Protein AF-A0A923V6V6-F1 (afdb_monomer)

Secondary structure (DSSP, 8-state):
-----HHHHHHHHHHGGGEEEHHHHHHHTTS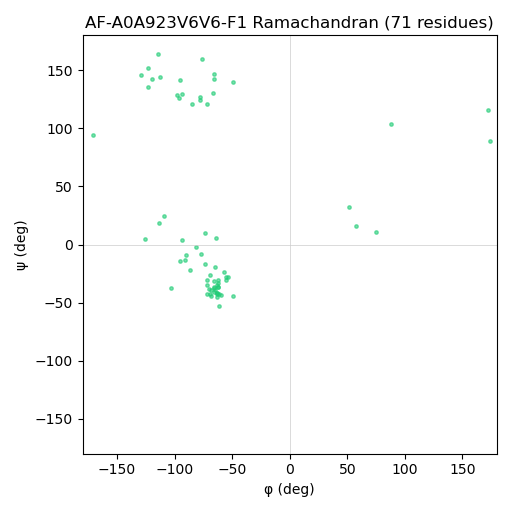-HHHHHHHHHTTSS--EE-TTT--EEEEHHHHTTGGGSS---

pLDDT: mean 73.94, std 15.98, range [37.97, 91.25]

Structure (mmCIF, N/CA/C/O backbone):
data_AF-A0A923V6V6-F1
#
_entry.id   AF-A0A923V6V6-F1
#
loop_
_atom_site.group_PDB
_atom_site.id
_atom_site.type_symbol
_atom_site.label_atom_id
_atom_site.label_alt_id
_atom_site.label_comp_id
_atom_site.label_asym_id
_atom_site.label_entity_id
_atom_site.label_seq_id
_atom_site.pdbx_PDB_ins_code
_atom_site.Cartn_x
_atom_site.Cartn_y
_atom_site.Cartn_z
_atom_site.occupancy
_atom_site.B_iso_or_equiv
_atom_site.auth_seq_id
_atom_site.auth_comp_id
_atom_site.auth_asym_id
_atom_site.auth_atom_id
_atom_site.pdbx_PDB_model_num
ATOM 1 N N . MET A 1 1 ? 16.725 0.914 -25.636 1.00 41.69 1 MET A N 1
ATOM 2 C CA . MET A 1 1 ? 15.718 0.617 -24.595 1.00 41.69 1 MET A CA 1
ATOM 3 C C . MET A 1 1 ? 15.509 1.870 -23.765 1.00 41.69 1 MET A C 1
ATOM 5 O O . MET A 1 1 ? 16.414 2.220 -23.029 1.00 41.69 1 MET A O 1
ATOM 9 N N . LEU A 1 2 ? 14.402 2.583 -23.989 1.00 46.00 2 LEU A N 1
ATOM 10 C CA . LEU A 1 2 ? 13.746 3.570 -23.111 1.00 46.00 2 LEU A CA 1
ATOM 11 C C . LEU A 1 2 ? 12.633 4.201 -23.963 1.00 46.00 2 LEU A C 1
ATOM 13 O O . LEU A 1 2 ? 12.910 4.765 -25.020 1.00 46.00 2 LEU A O 1
ATOM 17 N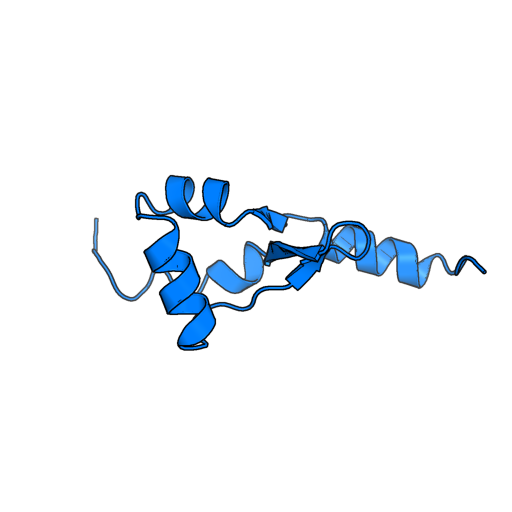 N . ASN A 1 3 ? 11.384 3.997 -23.550 1.00 52.56 3 ASN A N 1
ATOM 18 C CA . ASN A 1 3 ? 10.182 4.435 -24.256 1.00 52.56 3 ASN A CA 1
ATOM 19 C C . ASN A 1 3 ? 10.059 5.972 -24.143 1.00 52.56 3 ASN A C 1
ATOM 21 O O . ASN A 1 3 ? 10.062 6.491 -23.028 1.00 52.56 3 ASN A O 1
ATOM 25 N N . LYS A 1 4 ? 10.031 6.696 -25.273 1.00 57.34 4 LYS A N 1
ATOM 26 C CA . LYS A 1 4 ? 10.083 8.175 -25.347 1.00 57.34 4 LYS A CA 1
ATOM 27 C C . LYS A 1 4 ? 8.749 8.803 -25.774 1.00 57.34 4 LYS A C 1
ATOM 29 O O . LYS A 1 4 ? 8.728 9.923 -26.277 1.00 57.34 4 LYS A O 1
ATOM 34 N N . ASP A 1 5 ? 7.638 8.112 -25.556 1.00 67.81 5 ASP A N 1
ATOM 35 C CA . ASP A 1 5 ? 6.331 8.640 -25.936 1.00 67.81 5 ASP A CA 1
ATOM 36 C C . ASP A 1 5 ? 5.789 9.542 -24.818 1.00 67.81 5 ASP A C 1
ATOM 38 O O . ASP A 1 5 ? 5.590 9.103 -23.680 1.00 67.81 5 ASP A O 1
ATOM 42 N N . ALA A 1 6 ? 5.518 10.812 -25.138 1.00 58.44 6 ALA A N 1
ATOM 43 C CA . ALA A 1 6 ? 4.971 11.802 -24.201 1.00 58.44 6 ALA A CA 1
ATOM 44 C C . ALA A 1 6 ? 3.650 11.342 -23.547 1.00 58.44 6 ALA A C 1
ATOM 46 O O . ALA A 1 6 ? 3.366 11.683 -22.399 1.00 58.44 6 ALA A O 1
ATOM 47 N N . ALA A 1 7 ? 2.883 10.495 -24.242 1.00 59.50 7 ALA A N 1
ATOM 48 C CA . ALA A 1 7 ? 1.669 9.864 -23.731 1.00 59.50 7 ALA A CA 1
ATOM 49 C C . ALA A 1 7 ? 1.943 8.887 -22.572 1.00 59.50 7 ALA A C 1
ATOM 51 O O . ALA A 1 7 ? 1.186 8.851 -21.603 1.00 59.50 7 ALA A O 1
ATOM 52 N N . THR A 1 8 ? 3.045 8.134 -22.627 1.00 63.28 8 THR A N 1
ATOM 53 C CA . THR A 1 8 ? 3.438 7.182 -21.576 1.00 63.28 8 THR A CA 1
ATOM 54 C C . THR A 1 8 ? 3.917 7.919 -20.330 1.00 63.28 8 THR A C 1
ATOM 56 O O . THR A 1 8 ? 3.518 7.580 -19.218 1.00 63.28 8 THR A O 1
ATOM 59 N N . LEU A 1 9 ? 4.709 8.979 -20.508 1.00 58.22 9 LEU A N 1
ATOM 60 C CA . LEU A 1 9 ? 5.170 9.822 -19.403 1.00 58.22 9 LEU A CA 1
ATOM 61 C C . LEU A 1 9 ? 4.009 10.568 -18.743 1.00 58.22 9 LEU A C 1
ATOM 63 O O . LEU A 1 9 ? 3.938 10.597 -17.521 1.00 58.22 9 LEU A O 1
ATOM 67 N N . SER A 1 10 ? 3.056 11.076 -19.529 1.00 56.97 10 SER A N 1
ATOM 68 C CA . SER A 1 10 ? 1.830 11.696 -19.014 1.00 56.97 10 SER A CA 1
ATOM 69 C C . SER A 1 10 ? 0.957 10.700 -18.237 1.00 56.97 10 SER A C 1
ATOM 71 O O . SER A 1 10 ? 0.501 11.016 -17.142 1.00 56.97 10 SER A O 1
ATOM 73 N N . LYS A 1 11 ? 0.801 9.461 -18.726 1.00 52.56 11 LYS A N 1
ATOM 74 C CA . LYS A 1 11 ? 0.063 8.391 -18.030 1.00 52.56 11 LYS A CA 1
ATOM 75 C C . LYS A 1 11 ? 0.738 7.966 -16.716 1.00 52.56 11 LYS A C 1
ATOM 77 O O . LYS A 1 11 ? 0.049 7.714 -15.733 1.00 52.56 11 LYS A O 1
ATOM 82 N N . VAL A 1 12 ? 2.072 7.900 -16.685 1.00 60.88 12 VAL A N 1
ATOM 83 C CA . VAL A 1 12 ? 2.867 7.616 -15.473 1.00 60.88 12 VAL A CA 1
ATOM 84 C C . VAL A 1 12 ? 2.812 8.785 -14.482 1.00 60.88 12 VAL A C 1
ATOM 86 O O . VAL A 1 12 ? 2.695 8.558 -13.281 1.00 60.88 12 VAL A O 1
ATOM 89 N N . LEU A 1 13 ? 2.824 10.027 -14.968 1.00 55.53 13 LEU A N 1
ATOM 90 C CA . LEU A 1 13 ? 2.628 11.232 -14.156 1.00 55.53 13 LEU A CA 1
ATOM 91 C C . LEU A 1 13 ? 1.208 11.310 -13.567 1.00 55.53 13 LEU A C 1
ATOM 93 O O . LEU A 1 13 ? 1.044 11.679 -12.407 1.00 55.53 13 LEU A O 1
ATOM 97 N N . GLU A 1 14 ? 0.184 10.883 -14.302 1.00 55.00 14 GLU A N 1
ATOM 98 C CA . GLU A 1 14 ? -1.184 10.730 -13.783 1.00 55.00 14 GLU A CA 1
ATOM 99 C C . GLU A 1 14 ? -1.294 9.583 -12.754 1.00 55.00 14 GLU A C 1
ATOM 101 O O . GLU A 1 14 ? -1.926 9.755 -11.715 1.00 55.00 14 GLU A O 1
ATOM 106 N N . LEU A 1 15 ? -0.607 8.449 -12.964 1.00 54.09 15 LEU A N 1
ATOM 107 C CA . LEU A 1 15 ? -0.467 7.368 -11.967 1.00 54.09 15 LEU A CA 1
ATOM 108 C C . LEU A 1 15 ? 0.266 7.827 -10.694 1.00 54.09 15 LEU A C 1
ATOM 110 O O . LEU A 1 15 ? -0.001 7.324 -9.606 1.00 54.09 15 LEU A O 1
ATOM 114 N N . SER A 1 16 ? 1.180 8.792 -10.814 1.00 51.88 16 SER A N 1
ATOM 115 C CA . SER A 1 16 ? 1.981 9.321 -9.705 1.00 51.88 16 SER A CA 1
ATOM 116 C C . SER A 1 16 ? 1.232 10.295 -8.787 1.00 51.88 16 SER A C 1
ATOM 118 O O . SER A 1 16 ? 1.741 10.641 -7.722 1.00 51.88 16 SER A O 1
ATOM 120 N N . LYS A 1 17 ? 0.010 10.708 -9.145 1.00 59.22 17 LYS A N 1
ATOM 121 C CA . LYS A 1 17 ? -0.733 11.746 -8.418 1.00 59.22 17 LYS A CA 1
ATOM 122 C C . LYS A 1 17 ? -1.325 11.328 -7.069 1.00 59.22 17 LYS A C 1
ATOM 124 O O . LYS A 1 17 ? -2.077 12.116 -6.540 1.00 59.22 17 LYS A O 1
ATOM 129 N N . HIS A 1 18 ? -1.007 10.155 -6.516 1.00 69.88 18 HIS A N 1
ATOM 130 C CA . HIS A 1 18 ? -0.697 9.938 -5.087 1.00 69.88 18 HIS A CA 1
ATOM 131 C C . HIS A 1 18 ? -0.545 8.427 -4.848 1.00 69.88 18 HIS A C 1
ATOM 133 O O . HIS A 1 18 ? -1.513 7.724 -4.547 1.00 69.88 18 HIS A O 1
ATOM 139 N N . MET A 1 19 ? 0.678 7.921 -5.014 1.00 83.94 19 MET A N 1
ATOM 140 C CA . MET A 1 19 ? 1.029 6.552 -4.636 1.00 83.94 19 MET A CA 1
ATOM 141 C C . MET A 1 19 ? 1.596 6.562 -3.219 1.00 83.94 19 MET A C 1
ATOM 143 O O . MET A 1 19 ? 2.505 7.334 -2.925 1.00 83.94 19 MET A O 1
ATOM 147 N N . ILE A 1 20 ? 1.084 5.695 -2.355 1.00 86.56 20 ILE A N 1
ATOM 148 C CA . ILE A 1 20 ? 1.488 5.596 -0.953 1.00 86.56 20 ILE A CA 1
ATOM 149 C C . ILE A 1 20 ? 2.043 4.200 -0.658 1.00 86.56 20 ILE A C 1
ATOM 151 O O . ILE A 1 20 ? 1.574 3.198 -1.203 1.00 86.56 20 ILE A O 1
ATOM 155 N N . LEU A 1 21 ? 3.082 4.116 0.170 1.00 89.56 21 LEU A N 1
ATOM 156 C CA . LEU A 1 21 ? 3.647 2.837 0.601 1.00 89.56 21 LEU A CA 1
ATOM 157 C C . LEU A 1 21 ? 2.749 2.179 1.654 1.00 89.56 21 LEU A C 1
ATOM 159 O O . LEU A 1 21 ? 1.986 2.855 2.336 1.00 89.56 21 LEU A O 1
ATOM 163 N N . VAL A 1 22 ? 2.889 0.860 1.847 1.00 89.06 22 VAL A N 1
ATOM 1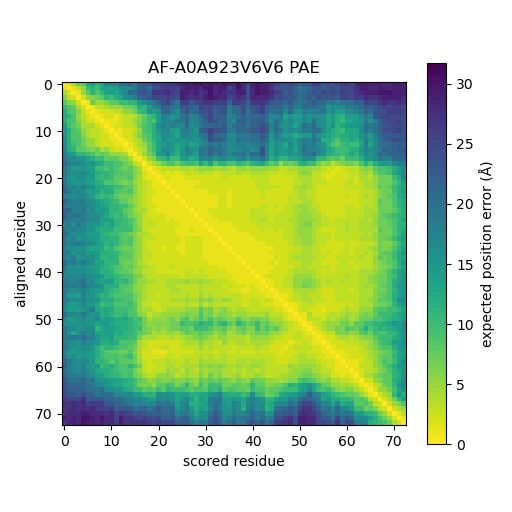64 C CA . VAL A 1 22 ? 2.151 0.111 2.893 1.00 89.06 22 VAL A CA 1
ATOM 165 C C . VAL A 1 22 ? 2.257 0.796 4.261 1.00 89.06 22 VAL A C 1
ATOM 167 O O . VAL A 1 22 ? 1.268 0.880 4.976 1.00 89.06 22 VAL A O 1
ATOM 170 N N . GLY A 1 23 ? 3.458 1.249 4.638 1.00 89.25 23 GLY A N 1
ATOM 171 C CA . GLY A 1 23 ? 3.711 1.831 5.958 1.00 89.25 23 GLY A CA 1
ATOM 172 C C . GLY A 1 23 ? 3.030 3.182 6.156 1.00 89.25 23 GLY A C 1
ATOM 173 O O . GLY A 1 23 ? 2.434 3.416 7.201 1.00 89.25 23 GLY A O 1
ATOM 174 N N . ASP A 1 24 ? 3.073 4.042 5.142 1.00 88.62 24 ASP A N 1
ATOM 175 C CA . ASP A 1 24 ? 2.416 5.348 5.198 1.00 88.62 24 ASP A CA 1
ATOM 176 C C . ASP A 1 24 ? 0.894 5.199 5.122 1.00 88.62 24 ASP A C 1
ATOM 178 O O . ASP A 1 24 ? 0.166 5.895 5.822 1.00 88.62 24 ASP A O 1
ATOM 182 N N . LEU A 1 25 ? 0.411 4.221 4.352 1.00 88.25 25 LEU A N 1
ATOM 183 C CA . LEU A 1 25 ? -1.001 3.865 4.302 1.00 88.25 25 LEU A CA 1
ATOM 184 C C . LEU A 1 25 ? -1.509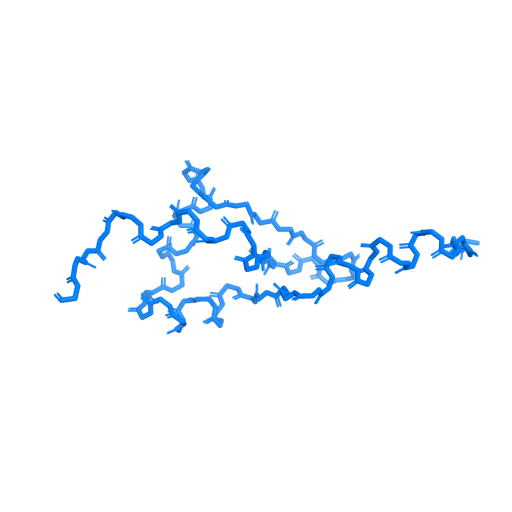 3.355 5.654 1.00 88.25 25 LEU A C 1
ATOM 186 O O . LEU A 1 25 ? -2.581 3.736 6.100 1.00 88.25 25 LEU A O 1
ATOM 190 N N . ALA A 1 26 ? -0.726 2.516 6.326 1.00 89.50 26 ALA A N 1
ATOM 191 C CA . ALA A 1 26 ? -1.064 2.003 7.647 1.00 89.50 26 ALA A CA 1
ATOM 192 C C . ALA A 1 26 ? -1.187 3.132 8.680 1.00 89.50 26 ALA A C 1
ATOM 194 O O . ALA A 1 26 ? -2.146 3.157 9.441 1.00 89.50 26 ALA A O 1
ATOM 195 N N . LYS A 1 27 ? -0.264 4.105 8.645 1.00 87.75 27 LYS A N 1
ATOM 196 C CA . LYS A 1 27 ? -0.334 5.311 9.484 1.00 87.75 27 LYS A CA 1
ATOM 197 C C . LYS A 1 27 ? -1.556 6.169 9.163 1.00 87.75 27 LYS A C 1
ATOM 199 O O . LYS A 1 27 ? -2.191 6.653 10.085 1.00 87.75 27 LYS A O 1
ATOM 204 N N . LEU A 1 28 ? -1.885 6.338 7.880 1.00 86.00 28 LEU A N 1
ATOM 205 C CA . LEU A 1 28 ? -3.038 7.130 7.441 1.00 86.00 28 LEU A CA 1
ATOM 206 C C . LEU A 1 28 ? -4.370 6.558 7.945 1.00 86.00 28 LEU A C 1
ATOM 208 O O . LEU A 1 28 ? -5.272 7.319 8.263 1.00 86.00 28 LEU A O 1
ATOM 212 N N . PHE A 1 29 ? -4.484 5.232 7.998 1.00 85.19 29 PHE A N 1
ATOM 213 C CA . PHE A 1 29 ? -5.675 4.533 8.483 1.00 85.19 29 PHE A CA 1
ATOM 214 C C . PHE A 1 29 ? -5.589 4.167 9.973 1.00 85.19 29 PHE A C 1
ATOM 216 O O . PHE A 1 29 ? -6.464 3.467 10.460 1.00 85.19 29 PHE A O 1
ATOM 223 N N . GLU A 1 30 ? -4.522 4.569 10.672 1.00 85.88 30 GLU A N 1
ATOM 224 C CA . GLU A 1 30 ? -4.257 4.213 12.076 1.00 85.88 30 GLU A CA 1
ATOM 225 C C . GLU A 1 30 ? -4.335 2.701 12.374 1.00 85.88 30 GLU A C 1
ATOM 227 O O . GLU A 1 30 ? -4.673 2.257 13.469 1.00 85.88 30 GLU A O 1
ATOM 232 N N . VAL A 1 31 ? -3.961 1.873 11.396 1.00 87.00 31 VAL A N 1
ATOM 233 C CA . VAL A 1 31 ? -3.956 0.409 11.511 1.00 87.00 31 VAL A CA 1
ATOM 234 C C . VAL A 1 31 ? -2.544 -0.156 11.444 1.00 87.00 31 VAL A C 1
ATOM 236 O O . VAL A 1 31 ? -1.600 0.468 10.962 1.00 87.00 31 VAL A O 1
ATOM 239 N N . HIS A 1 32 ? -2.387 -1.410 11.863 1.00 91.25 32 HIS A N 1
ATOM 240 C CA . HIS A 1 32 ? -1.135 -2.128 11.655 1.00 91.25 32 HIS A CA 1
ATOM 241 C C . HIS A 1 32 ? -0.872 -2.362 10.147 1.00 91.25 32 HIS A C 1
ATOM 243 O O . HIS A 1 32 ? -1.800 -2.713 9.411 1.00 91.25 32 HIS A O 1
ATOM 249 N N . PRO A 1 33 ? 0.383 -2.285 9.655 1.00 90.94 33 PRO A N 1
ATOM 250 C CA . PRO A 1 33 ? 0.724 -2.597 8.261 1.00 90.94 33 PRO A CA 1
ATOM 251 C C . PRO A 1 33 ? 0.253 -3.974 7.776 1.00 90.94 33 PRO A C 1
ATOM 253 O O . PRO A 1 33 ? -0.017 -4.161 6.587 1.00 90.94 33 PRO A O 1
ATOM 256 N N . ASP A 1 34 ? 0.125 -4.950 8.677 1.00 91.25 34 ASP A N 1
ATOM 257 C CA . ASP A 1 34 ? -0.427 -6.262 8.324 1.00 91.25 34 ASP A CA 1
ATOM 258 C C . ASP A 1 34 ? -1.920 -6.225 8.005 1.00 91.25 34 ASP A C 1
ATOM 260 O O . ASP A 1 34 ? -2.375 -7.055 7.218 1.00 91.25 34 ASP A O 1
ATOM 264 N N . THR A 1 35 ? -2.678 -5.272 8.549 1.00 90.31 35 THR A N 1
ATOM 265 C CA . THR A 1 35 ? -4.085 -5.050 8.191 1.00 90.31 35 THR A CA 1
ATOM 266 C C . THR A 1 35 ? -4.192 -4.646 6.725 1.00 90.31 35 THR A C 1
ATOM 268 O O . THR A 1 35 ? -4.934 -5.270 5.969 1.00 90.31 35 THR A O 1
ATOM 271 N N . ILE A 1 36 ? -3.338 -3.723 6.278 1.00 89.44 36 ILE A N 1
ATOM 272 C CA . ILE A 1 36 ? -3.226 -3.342 4.863 1.00 89.44 36 ILE A CA 1
ATOM 273 C C . ILE A 1 36 ? -2.847 -4.555 3.994 1.00 89.44 36 ILE A C 1
ATOM 275 O O . ILE A 1 36 ? -3.458 -4.800 2.956 1.00 89.44 36 ILE A O 1
ATOM 279 N N . ARG A 1 37 ? -1.891 -5.389 4.431 1.00 88.56 37 ARG A N 1
ATOM 280 C CA . ARG A 1 37 ? -1.525 -6.634 3.716 1.00 88.56 37 ARG A CA 1
ATOM 281 C C . ARG A 1 37 ? -2.650 -7.672 3.712 1.00 88.56 37 ARG A C 1
ATOM 283 O O . ARG A 1 37 ? -2.734 -8.481 2.791 1.00 88.56 37 ARG A O 1
ATOM 290 N N . ARG A 1 38 ? -3.490 -7.722 4.749 1.00 90.06 38 ARG A N 1
ATOM 291 C CA . ARG A 1 38 ? -4.688 -8.576 4.779 1.00 90.06 38 ARG A CA 1
ATOM 292 C C . ARG A 1 38 ? -5.712 -8.077 3.772 1.00 90.06 38 ARG A C 1
ATOM 294 O O . ARG A 1 38 ? -6.209 -8.901 3.018 1.00 90.06 38 ARG A O 1
ATOM 301 N N . TRP A 1 39 ? -5.952 -6.770 3.709 1.00 89.25 39 TRP A N 1
ATOM 302 C CA . TRP A 1 39 ? -6.841 -6.176 2.713 1.00 89.25 39 TRP A CA 1
ATOM 303 C C . TRP A 1 39 ? -6.340 -6.387 1.281 1.00 89.25 39 TRP A C 1
ATOM 305 O O . TRP A 1 39 ? -7.143 -6.646 0.389 1.00 89.25 39 TRP A O 1
ATOM 315 N N . GLU A 1 40 ? -5.021 -6.343 1.059 1.00 88.69 40 GLU A N 1
ATOM 316 C CA . GLU A 1 40 ? -4.427 -6.706 -0.236 1.00 88.69 40 GLU A CA 1
ATOM 317 C C . GLU A 1 40 ? -4.729 -8.174 -0.562 1.00 88.69 40 GLU A C 1
ATOM 319 O O . GLU A 1 40 ? -5.271 -8.481 -1.620 1.00 88.69 40 GLU A O 1
ATOM 324 N N . ARG A 1 41 ? -4.417 -9.091 0.364 1.00 89.25 41 ARG A N 1
ATOM 325 C CA . ARG A 1 41 ? -4.633 -10.534 0.168 1.00 89.25 41 ARG A CA 1
ATOM 326 C C . ARG A 1 41 ? -6.102 -10.905 -0.015 1.00 89.25 41 ARG A C 1
ATOM 328 O O . ARG A 1 41 ? -6.387 -11.851 -0.738 1.00 89.25 41 ARG A O 1
ATOM 335 N N . SER A 1 42 ? -7.013 -10.182 0.630 1.00 87.25 42 SER A N 1
ATOM 336 C CA . SER A 1 42 ? -8.455 -10.381 0.486 1.00 87.25 42 SER A CA 1
ATOM 337 C C . SER A 1 42 ? -9.028 -9.708 -0.764 1.00 87.25 42 SER A C 1
ATOM 339 O O . SER A 1 42 ? -10.231 -9.791 -0.983 1.00 87.25 42 SER A O 1
ATOM 341 N N . GLY A 1 43 ? -8.210 -8.996 -1.547 1.00 86.62 43 GLY A N 1
ATOM 342 C CA . GLY A 1 43 ? -8.645 -8.285 -2.750 1.00 86.62 43 GLY A CA 1
ATOM 343 C C . GLY A 1 43 ? -9.429 -6.993 -2.494 1.00 86.62 43 GLY A C 1
ATOM 344 O O . GLY A 1 43 ? -9.982 -6.440 -3.439 1.00 86.62 43 GLY A O 1
ATOM 345 N N . 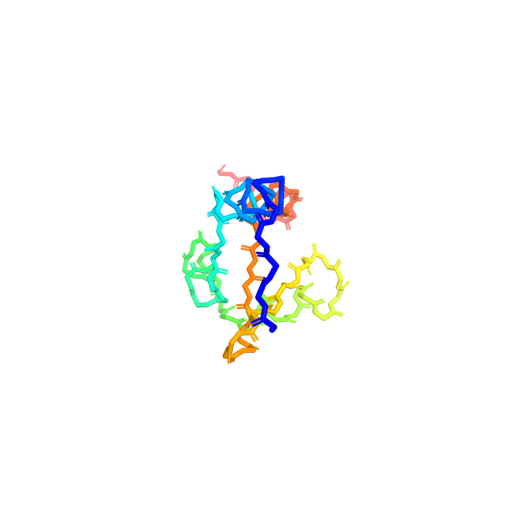ARG A 1 44 ? -9.471 -6.487 -1.251 1.00 84.25 44 ARG A N 1
ATOM 346 C CA . ARG A 1 44 ? -10.145 -5.215 -0.911 1.00 84.25 44 ARG A CA 1
ATOM 347 C C . ARG A 1 44 ? -9.375 -4.003 -1.427 1.00 84.25 44 ARG A C 1
ATOM 349 O O . ARG A 1 44 ? -9.983 -2.988 -1.736 1.00 84.25 44 ARG A O 1
ATOM 356 N N . ILE A 1 45 ? -8.046 -4.109 -1.510 1.00 86.81 45 ILE A N 1
ATOM 357 C CA . ILE A 1 45 ? -7.175 -3.051 -2.033 1.00 86.81 45 ILE A CA 1
ATOM 358 C C . ILE A 1 45 ? -6.235 -3.603 -3.086 1.00 86.81 45 ILE A C 1
ATOM 360 O O . ILE A 1 45 ? -5.741 -4.727 -2.976 1.00 86.81 45 ILE A O 1
ATOM 364 N N . LYS A 1 46 ? -5.936 -2.780 -4.087 1.00 87.50 46 LYS A N 1
ATOM 365 C CA . LYS A 1 46 ? -5.010 -3.138 -5.154 1.00 87.50 46 LYS A CA 1
ATOM 366 C C . LYS A 1 46 ? -3.617 -2.599 -4.859 1.00 87.50 46 LYS A C 1
ATOM 368 O O . LYS A 1 46 ? -3.440 -1.405 -4.631 1.00 87.50 46 LYS A O 1
ATOM 373 N N . SER A 1 47 ? -2.625 -3.488 -4.881 1.00 88.25 47 SER A N 1
ATOM 374 C CA . SER A 1 47 ? -1.218 -3.105 -4.820 1.00 88.25 47 SER A CA 1
ATOM 375 C C . SER A 1 47 ? -0.626 -3.007 -6.225 1.00 88.25 47 SER A C 1
ATOM 377 O O . SER A 1 47 ? -0.913 -3.805 -7.119 1.00 88.25 47 SER A O 1
ATOM 379 N N . TYR A 1 48 ? 0.231 -2.015 -6.411 1.00 87.44 48 TYR A N 1
ATOM 380 C CA . TYR A 1 48 ? 1.061 -1.833 -7.591 1.00 87.44 48 TYR A CA 1
ATOM 381 C C . TYR A 1 48 ? 2.508 -2.044 -7.194 1.00 87.44 48 TYR A C 1
ATOM 383 O O . TYR A 1 48 ? 2.928 -1.688 -6.091 1.00 87.44 48 TYR A O 1
ATOM 391 N N . ARG A 1 49 ? 3.283 -2.637 -8.098 1.00 83.12 49 ARG A N 1
ATOM 392 C CA . ARG A 1 49 ? 4.703 -2.864 -7.864 1.00 83.12 49 ARG A CA 1
ATOM 393 C C . ARG A 1 49 ? 5.509 -1.777 -8.537 1.00 83.12 49 ARG A C 1
ATOM 395 O O . ARG A 1 49 ? 5.325 -1.506 -9.721 1.00 83.12 49 ARG A O 1
ATOM 402 N N . HIS A 1 50 ? 6.401 -1.165 -7.773 1.00 74.50 50 HIS A N 1
ATOM 403 C CA . HIS A 1 50 ? 7.306 -0.177 -8.325 1.00 74.50 50 HIS A CA 1
ATOM 404 C C . HIS A 1 50 ? 8.275 -0.856 -9.314 1.00 74.50 50 HIS A C 1
ATOM 406 O O . HIS A 1 50 ? 8.896 -1.862 -8.955 1.00 74.50 50 HIS A O 1
ATOM 412 N N . PRO A 1 51 ? 8.452 -0.320 -10.534 1.00 73.44 51 PRO A N 1
ATOM 413 C CA . PRO A 1 51 ? 9.172 -1.002 -11.611 1.00 73.44 51 PRO A CA 1
ATOM 414 C C . PRO A 1 51 ? 10.664 -1.229 -11.330 1.00 73.44 51 PRO A C 1
ATOM 416 O O . PRO A 1 51 ? 11.274 -2.081 -11.965 1.00 73.44 51 PRO A O 1
ATOM 419 N N . ILE A 1 52 ? 11.256 -0.482 -10.390 1.00 74.38 52 ILE A N 1
ATOM 420 C CA . ILE A 1 52 ? 12.708 -0.506 -10.135 1.00 74.38 52 ILE A CA 1
ATOM 421 C C . ILE A 1 52 ? 13.074 -1.310 -8.879 1.00 74.38 52 ILE A C 1
ATOM 423 O O . ILE A 1 52 ? 14.089 -1.993 -8.860 1.00 74.38 52 ILE A O 1
ATOM 427 N N . ASN A 1 53 ? 12.270 -1.235 -7.816 1.00 76.31 53 ASN A N 1
ATOM 428 C CA . ASN A 1 53 ? 12.604 -1.808 -6.499 1.00 76.31 53 ASN A CA 1
ATOM 429 C C . ASN A 1 53 ? 11.524 -2.764 -5.968 1.00 76.31 53 ASN A C 1
ATOM 431 O O . ASN A 1 53 ? 11.636 -3.267 -4.855 1.00 76.31 53 ASN A O 1
ATOM 435 N N . ASN A 1 54 ? 10.488 -3.032 -6.770 1.00 77.69 54 ASN A N 1
ATOM 436 C CA . ASN A 1 54 ? 9.439 -4.010 -6.503 1.00 77.69 54 ASN A CA 1
ATOM 437 C C . ASN A 1 54 ? 8.653 -3.796 -5.192 1.00 77.69 54 ASN A C 1
ATOM 439 O O . ASN A 1 54 ? 7.945 -4.704 -4.739 1.00 77.69 54 ASN A O 1
ATOM 443 N N . TYR A 1 55 ? 8.748 -2.605 -4.588 1.00 82.81 55 TYR A N 1
ATOM 444 C CA . TYR A 1 55 ? 7.946 -2.254 -3.422 1.00 82.81 55 TYR A CA 1
ATOM 445 C C . TYR A 1 55 ? 6.466 -2.186 -3.780 1.00 82.81 55 TYR A C 1
ATOM 447 O O . TYR A 1 55 ? 6.087 -1.799 -4.888 1.00 82.81 55 TYR A O 1
ATOM 455 N N . ARG A 1 56 ? 5.632 -2.555 -2.806 1.00 85.38 56 ARG A N 1
ATOM 456 C CA . ARG A 1 56 ? 4.182 -2.407 -2.894 1.00 85.38 56 ARG A CA 1
ATOM 457 C C . ARG A 1 56 ? 3.798 -0.958 -2.637 1.00 85.38 56 ARG A C 1
ATOM 459 O O . ARG A 1 56 ? 4.111 -0.405 -1.583 1.00 85.38 56 ARG A O 1
ATOM 466 N N . MET A 1 57 ? 3.080 -0.399 -3.591 1.00 86.00 57 MET A N 1
ATOM 467 C CA . MET A 1 57 ? 2.499 0.931 -3.545 1.00 86.0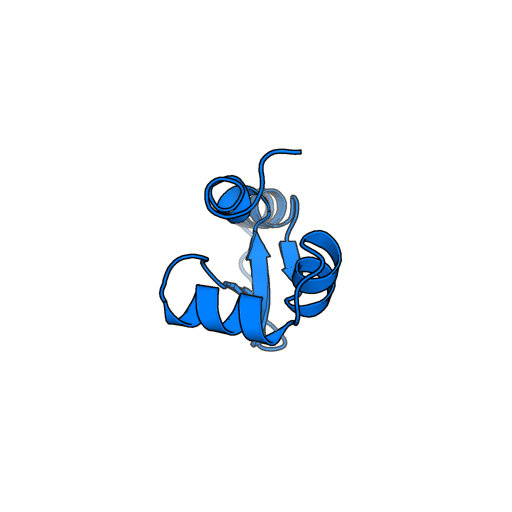0 57 MET A CA 1
ATOM 468 C C . MET A 1 57 ? 0.989 0.829 -3.758 1.00 86.00 57 MET A C 1
ATOM 470 O O . MET A 1 57 ? 0.519 -0.080 -4.440 1.00 86.00 57 MET A O 1
ATOM 474 N N . PHE A 1 58 ? 0.236 1.766 -3.202 1.00 87.12 58 PHE A N 1
ATOM 475 C CA . PHE A 1 58 ? -1.217 1.846 -3.332 1.00 87.12 58 PHE A CA 1
ATOM 476 C C . PHE A 1 58 ? -1.579 3.203 -3.905 1.00 87.12 58 PHE A C 1
ATOM 478 O O . PHE A 1 58 ? -1.038 4.218 -3.472 1.00 87.12 58 PHE A O 1
ATOM 485 N N . ALA A 1 59 ? -2.487 3.231 -4.872 1.00 85.88 59 ALA A N 1
ATOM 486 C CA . ALA A 1 59 ? -3.020 4.489 -5.366 1.00 85.88 59 ALA A CA 1
ATOM 487 C C . ALA A 1 59 ? -4.062 5.005 -4.367 1.00 85.88 59 ALA A C 1
ATOM 489 O O . ALA A 1 59 ? -5.014 4.288 -4.072 1.00 85.88 59 ALA A O 1
ATOM 490 N N . LEU A 1 60 ? -3.943 6.248 -3.885 1.00 80.94 60 LEU A N 1
ATOM 491 C CA . LEU A 1 60 ? -4.964 6.848 -3.005 1.00 80.94 60 LEU A CA 1
ATOM 492 C C . LEU A 1 60 ? -6.366 6.830 -3.631 1.00 80.94 60 LEU A C 1
ATOM 494 O O . LEU A 1 60 ? -7.356 6.691 -2.920 1.00 80.94 60 LEU A O 1
ATOM 498 N N . ASN A 1 61 ? -6.464 6.908 -4.961 1.00 78.12 61 ASN A N 1
ATOM 499 C CA . ASN A 1 61 ? -7.743 6.792 -5.662 1.00 78.12 61 ASN A CA 1
ATOM 500 C C . ASN A 1 61 ? -8.407 5.417 -5.489 1.00 78.12 61 ASN A C 1
ATOM 502 O O . ASN A 1 61 ? -9.628 5.370 -5.369 1.00 78.12 61 ASN A O 1
ATOM 506 N N . ASP A 1 62 ? -7.627 4.335 -5.410 1.00 76.81 62 ASP A N 1
ATOM 507 C CA . ASP A 1 62 ? -8.152 2.981 -5.180 1.00 76.81 62 ASP A CA 1
ATOM 508 C C . ASP A 1 62 ? -8.614 2.800 -3.724 1.00 76.81 62 ASP A C 1
ATOM 510 O O . ASP A 1 62 ? -9.364 1.878 -3.414 1.00 76.81 62 ASP A O 1
ATOM 514 N N . LEU A 1 63 ? -8.184 3.690 -2.822 1.00 76.88 63 LEU A N 1
ATOM 515 C CA . LEU A 1 63 ? -8.471 3.607 -1.394 1.00 76.88 63 LEU A CA 1
ATOM 516 C C . LEU A 1 63 ? -9.754 4.344 -0.980 1.00 76.88 63 LEU A C 1
ATOM 518 O O . LEU A 1 63 ? -10.271 4.101 0.109 1.00 76.88 63 LEU A O 1
ATOM 522 N N . LYS A 1 64 ? -10.315 5.192 -1.856 1.00 67.44 64 LYS A N 1
ATOM 523 C CA . LYS A 1 64 ? -11.543 5.972 -1.595 1.00 67.44 64 LYS A CA 1
ATOM 524 C C . LYS A 1 64 ? -12.763 5.112 -1.232 1.00 67.44 64 LYS A C 1
ATOM 526 O O . LYS A 1 64 ? -13.669 5.615 -0.584 1.00 67.44 64 LYS A O 1
ATOM 531 N N . GLY A 1 65 ? -12.786 3.837 -1.627 1.00 65.44 65 GLY A N 1
ATOM 532 C CA . GLY A 1 65 ? -13.888 2.913 -1.333 1.00 65.44 65 GLY A CA 1
ATOM 533 C C . GLY A 1 65 ? -13.764 2.124 -0.023 1.00 65.44 65 GLY A C 1
ATOM 534 O O . GLY A 1 65 ? -14.710 1.443 0.348 1.00 65.44 65 GLY A O 1
ATOM 535 N N . ILE A 1 66 ? -12.622 2.175 0.675 1.00 66.88 66 ILE A N 1
ATOM 536 C CA . ILE A 1 66 ? -12.368 1.318 1.857 1.00 66.88 66 ILE A CA 1
ATOM 537 C C . I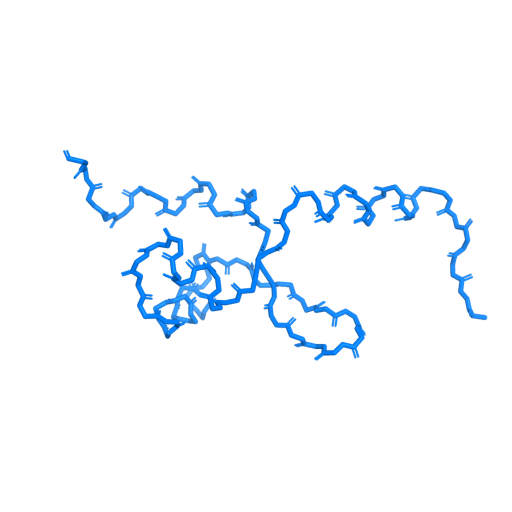LE A 1 66 ? -12.894 1.938 3.147 1.00 66.88 66 ILE A C 1
ATOM 539 O O . ILE A 1 66 ? -13.160 1.214 4.103 1.00 66.88 66 ILE A O 1
ATOM 543 N N . LEU A 1 67 ? -13.075 3.260 3.168 1.00 60.75 67 LEU A N 1
ATOM 544 C CA . LEU A 1 67 ? -13.531 4.028 4.332 1.00 60.75 67 LEU A CA 1
ATOM 545 C C . LEU A 1 67 ? -14.963 3.682 4.792 1.00 60.75 67 LEU A C 1
ATOM 547 O O . LEU A 1 67 ? -15.485 4.340 5.677 1.00 60.75 67 LEU A O 1
ATOM 551 N N . ILE A 1 68 ? -15.612 2.680 4.196 1.00 52.88 68 ILE A N 1
ATOM 552 C CA . ILE A 1 68 ? -17.031 2.378 4.413 1.00 52.88 68 ILE A CA 1
ATOM 553 C C . ILE A 1 68 ? -17.246 1.295 5.492 1.00 52.88 68 ILE A C 1
ATOM 555 O O . ILE A 1 68 ? -18.342 1.184 6.025 1.00 52.88 68 ILE A O 1
ATOM 559 N N . ASP A 1 69 ? -16.213 0.548 5.896 1.00 52.34 69 ASP A N 1
ATOM 560 C CA . ASP A 1 69 ? -16.412 -0.674 6.701 1.00 52.34 69 ASP A CA 1
ATOM 561 C C . ASP A 1 69 ? -15.861 -0.619 8.142 1.00 52.34 69 ASP A C 1
ATOM 563 O O . ASP A 1 69 ? -15.662 -1.667 8.759 1.00 52.34 69 ASP A O 1
ATOM 567 N N . GLY A 1 70 ? -15.590 0.557 8.710 1.00 53.19 70 GLY A N 1
ATOM 568 C CA . GLY A 1 70 ? -15.114 0.619 10.095 1.00 53.19 70 GLY A CA 1
ATOM 569 C C . GLY A 1 70 ? -15.050 2.023 10.669 1.00 53.19 70 GLY A C 1
ATOM 570 O O . GLY A 1 70 ? -14.022 2.671 10.532 1.00 53.19 70 GLY A O 1
ATOM 571 N N . GLU A 1 71 ? -16.133 2.391 11.352 1.00 37.97 71 GLU A N 1
ATOM 572 C CA . GLU A 1 71 ? -16.341 3.578 12.198 1.00 37.97 71 GLU A CA 1
ATOM 573 C C . GLU A 1 71 ? -16.854 4.842 11.478 1.00 37.97 71 GLU A C 1
ATOM 575 O O . GLU A 1 71 ? -16.136 5.559 10.783 1.00 37.97 71 GLU A O 1
ATOM 580 N N . GLU A 1 72 ? -18.158 5.098 11.679 1.00 38.66 72 GLU A N 1
ATOM 581 C CA . GLU A 1 72 ? -18.691 6.457 11.808 1.00 38.66 72 GLU A CA 1
ATOM 582 C C . GLU A 1 72 ? -17.830 7.226 12.822 1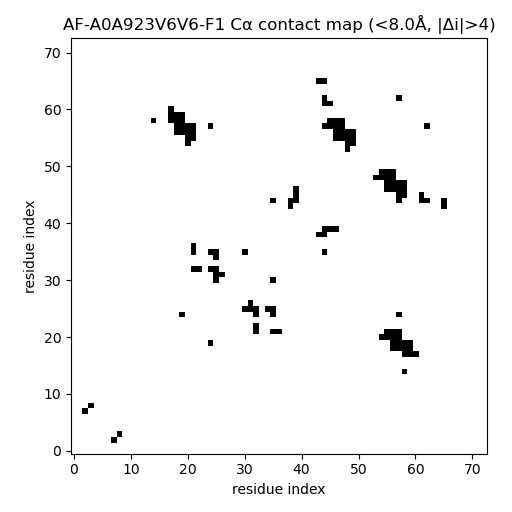.00 38.66 72 GLU A C 1
ATOM 584 O O . GLU A 1 72 ? -17.424 6.661 13.837 1.00 38.66 72 GLU A O 1
ATOM 589 N N . ILE A 1 73 ? -17.560 8.499 12.520 1.00 38.06 73 ILE A N 1
ATOM 590 C CA . ILE A 1 73 ? -16.976 9.470 13.459 1.00 38.06 73 ILE A CA 1
ATOM 591 C C . ILE A 1 73 ? -17.854 9.570 14.711 1.00 38.06 73 ILE A C 1
ATOM 593 O O . ILE A 1 73 ? -19.092 9.647 14.532 1.00 38.06 73 ILE A O 1
#

Sequence (73 aa):
MLNKDAATLSKVLELSKH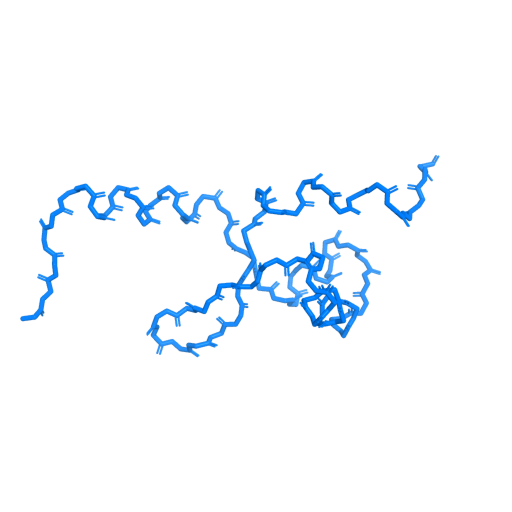MILVGDLAKLFEVHPDTIRRWERSGRIKSYRHPINNYRMFALNDLKGILIDGEEI

Mean predicted aligned error: 9.81 Å

Foldseek 3Di:
DDDDDPVVVVVVVVQVPPKAALVVVCVVVVHDSVVVVVCCVVVVFPWDADPPPGGTIGRVVRVPPVVPPDDDD

Radius of gyration: 14.38 Å; Cα contacts (8 Å, |Δi|>4): 66; chains: 1; bounding box: 34×22×39 Å

Solvent-accessible surface area (backbone atoms only — not comparable to full-atom values): 4575 Å² total; per-residue (Å²): 144,79,91,83,52,69,67,58,55,50,53,51,53,61,62,55,74,46,63,38,41,57,65,60,48,13,61,74,68,76,46,57,50,64,55,56,52,46,34,39,75,71,65,74,38,71,73,43,66,42,94,87,77,63,46,59,30,30,48,56,79,67,48,71,75,62,77,78,81,75,74,84,132

Nearest PDB structures (foldseek):
  6amk-assembly1_B  TM=8.596E-01  e=1.819E-03  Streptomyces venezuelae
  6amk-assembly1_A  TM=8.320E-01  e=2.395E-03  Streptomyces venezuelae
  6ama-assembly1_B  TM=7.835E-01  e=4.446E-03  Streptomyces venezuelae
  6ama-assembly1_A  TM=7.815E-01  e=8.840E-03  Streptomyces venezuelae
  4j2n-assembly1_A  TM=8.012E-01  e=9.802E-02  Pukovnikvirus pukovnik